Protein AF-A0A7V1LLL8-F1 (afdb_monomer)

Secondary structure (DSSP, 8-state):
----HHHHHHHTTTSS-TTTTT-HHHHHH--GGGSHHHHHHHHHHHHTTSS----

Radius of gyration: 12.48 Å; Cα contacts (8 Å, |Δi|>4): 45; chains: 1; bounding box: 29×22×32 Å

Sequence (55 aa):
MSHSAYSDQLLNCMHCGLCLPVCPTFSITGREKDSPRGRIRLMKSVADGQMDIST

Organism: Caldithrix abyssi (NCBI:txid187145)

InterPro domains:
  IPR009051 Alpha-helical ferredoxin [G3DSA:1.10.1060.10] (2-54)
  IPR017896 4Fe-4S ferredoxin-type, iron-sulphur binding domain [PF13183] (10-42)
  IPR017896 4Fe-4S ferredoxin-type, iron-sulphur binding domain [PS51379] (3-33)
  IPR017900 4Fe-4S ferredoxin, iron-sulphur binding, conserved site [PS00198] (13-24)

Foldseek 3Di:
DDDDPVLVVLVVPQPPCPQQVVFPCCVVPVDCCPTPNVVSVVVSCVSVVVDDDDD

pLDDT: mean 89.35, std 10.53, range [50.41, 98.31]

Solvent-accessible surface area (backbone atoms only — not comparable to full-atom values): 3489 Å² total; per-residue (Å²): 131,88,74,49,75,68,59,56,58,55,51,74,64,62,73,78,57,78,61,52,90,75,28,65,61,22,72,75,65,72,40,57,68,75,22,75,54,27,48,52,51,51,53,43,34,40,76,69,71,73,42,81,85,86,127

Structure (mmCIF, N/CA/C/O backbone):
data_AF-A0A7V1LLL8-F1
#
_entry.id   AF-A0A7V1LLL8-F1
#
loop_
_atom_site.group_PDB
_atom_site.id
_atom_site.type_symbol
_atom_site.labe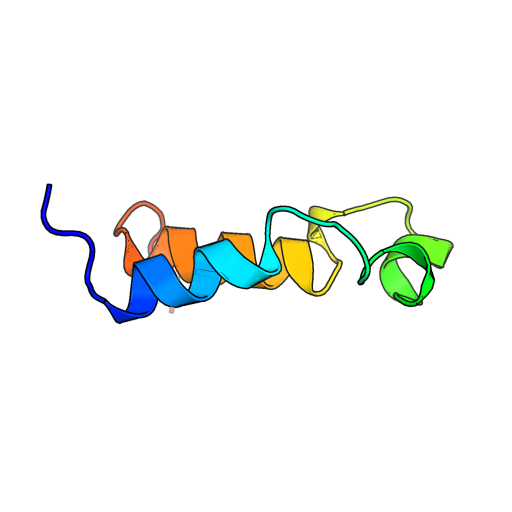l_atom_id
_atom_site.label_alt_id
_atom_site.label_comp_id
_atom_site.label_asym_id
_atom_site.label_entity_id
_atom_site.label_seq_id
_atom_site.pdbx_PDB_ins_code
_atom_site.Cartn_x
_atom_site.Cartn_y
_atom_site.Cartn_z
_atom_site.occupancy
_atom_site.B_iso_or_equiv
_atom_site.auth_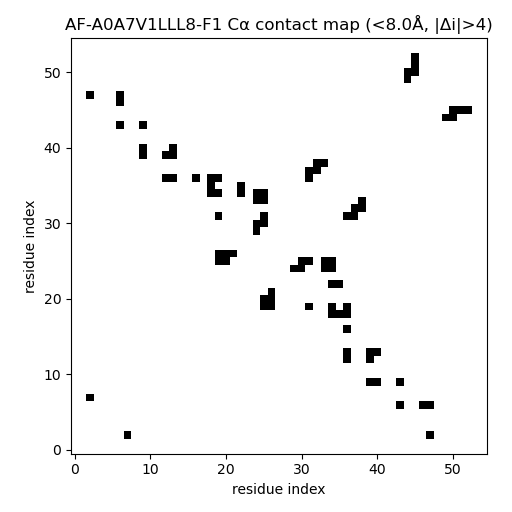seq_id
_atom_site.auth_comp_id
_atom_site.auth_asym_id
_atom_site.auth_atom_id
_atom_site.pdbx_PDB_model_num
ATOM 1 N N . MET A 1 1 ? -13.335 9.437 18.216 1.00 50.41 1 MET A N 1
ATOM 2 C CA . MET A 1 1 ? -13.381 8.265 17.316 1.00 50.41 1 MET A CA 1
ATOM 3 C C . MET A 1 1 ? -12.320 7.310 17.826 1.00 50.41 1 MET A C 1
ATOM 5 O O . MET A 1 1 ? -11.164 7.700 17.885 1.00 50.41 1 MET A O 1
ATOM 9 N N . SER A 1 2 ? -12.723 6.166 18.374 1.00 57.47 2 SER A N 1
ATO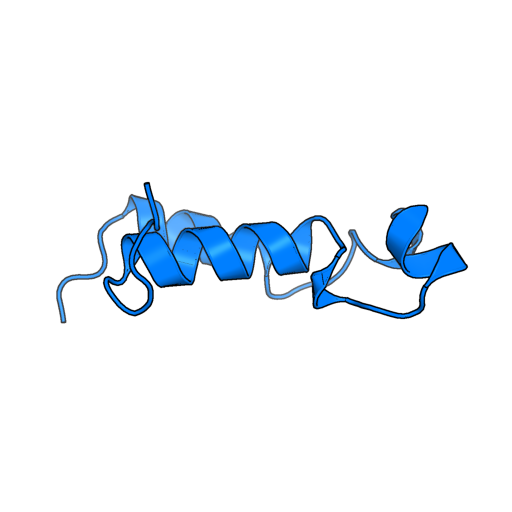M 10 C CA . SER A 1 2 ? -11.841 5.243 19.096 1.00 57.47 2 SER A CA 1
ATOM 11 C C . SER A 1 2 ? -10.949 4.476 18.118 1.00 57.47 2 SER A C 1
ATOM 13 O O . SER A 1 2 ? -11.289 3.368 17.708 1.00 57.47 2 SER A O 1
ATOM 15 N N . HIS A 1 3 ? -9.828 5.071 17.713 1.00 65.00 3 HIS A N 1
ATOM 16 C CA . HIS A 1 3 ? -8.769 4.305 17.065 1.00 65.00 3 HIS A CA 1
ATOM 17 C C . HIS A 1 3 ? -8.208 3.319 18.091 1.00 65.00 3 HIS A C 1
ATOM 19 O O . HIS A 1 3 ? -7.890 3.688 19.221 1.00 65.00 3 HIS A O 1
ATOM 25 N N . SER A 1 4 ? -8.182 2.036 17.733 1.00 73.38 4 SER A N 1
ATOM 26 C CA . SER A 1 4 ? -7.519 1.034 18.560 1.00 73.38 4 SER A CA 1
ATOM 27 C C . SER A 1 4 ? -6.011 1.275 18.499 1.00 73.38 4 SER A C 1
ATOM 29 O O . SER A 1 4 ? -5.489 1.656 17.450 1.00 73.38 4 SER A O 1
ATOM 31 N N . ALA A 1 5 ? -5.294 0.988 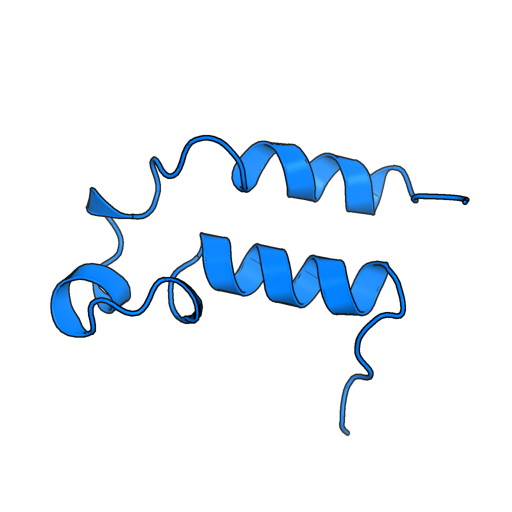19.589 1.00 74.88 5 ALA A N 1
ATOM 32 C CA . ALA A 1 5 ? -3.831 1.094 19.624 1.00 74.88 5 ALA A CA 1
ATOM 33 C C . ALA A 1 5 ? -3.155 0.328 18.464 1.00 74.88 5 ALA A C 1
ATOM 35 O O . ALA A 1 5 ? -2.102 0.724 17.976 1.00 74.88 5 ALA A O 1
ATOM 36 N N . TYR A 1 6 ? -3.795 -0.741 17.979 1.00 79.31 6 TYR A N 1
ATOM 37 C CA . TYR A 1 6 ? -3.366 -1.494 16.804 1.00 79.31 6 TYR A CA 1
ATOM 38 C C . TYR A 1 6 ? -3.430 -0.675 15.501 1.00 79.31 6 TYR A C 1
ATOM 40 O O . TYR A 1 6 ? -2.487 -0.696 14.712 1.00 79.31 6 TYR A O 1
ATOM 48 N N . SER A 1 7 ? -4.509 0.082 15.278 1.00 81.38 7 SER A N 1
ATOM 49 C CA . SER A 1 7 ? -4.658 0.944 14.095 1.00 81.38 7 SER A CA 1
ATOM 50 C C . SER A 1 7 ? -3.603 2.060 14.063 1.00 81.38 7 SER A C 1
ATOM 52 O O . SER A 1 7 ? -3.095 2.406 12.991 1.00 81.38 7 SER A O 1
ATOM 54 N N . ASP A 1 8 ? -3.206 2.560 15.235 1.00 82.25 8 ASP A N 1
ATOM 55 C CA . ASP A 1 8 ? -2.154 3.573 15.366 1.00 82.25 8 ASP A CA 1
ATOM 56 C C . ASP A 1 8 ? -0.763 3.011 15.035 1.00 82.25 8 ASP A C 1
ATOM 58 O O . ASP A 1 8 ? 0.044 3.680 14.389 1.00 82.25 8 ASP A O 1
ATOM 62 N N . GLN A 1 9 ? -0.485 1.749 15.381 1.00 84.12 9 GLN A N 1
ATOM 63 C CA . GLN A 1 9 ? 0.777 1.095 15.013 1.00 84.12 9 GLN A CA 1
ATOM 64 C C . GLN A 1 9 ? 0.959 0.980 13.492 1.00 84.12 9 GLN A C 1
ATOM 66 O O . GLN A 1 9 ? 2.084 1.105 13.003 1.00 84.12 9 GLN A O 1
ATOM 71 N N . LEU A 1 10 ? -0.127 0.797 12.731 1.00 85.94 10 LEU A N 1
ATOM 72 C CA . LEU A 1 10 ? -0.070 0.734 11.265 1.00 85.94 10 LEU A CA 1
ATOM 73 C C . LEU A 1 10 ? 0.366 2.072 10.640 1.00 85.94 10 LEU A C 1
ATOM 75 O O . LEU A 1 10 ? 0.982 2.074 9.570 1.00 85.94 10 LEU A O 1
ATOM 79 N N . LEU A 1 11 ? 0.100 3.209 11.301 1.00 85.56 11 LEU A N 1
ATOM 80 C CA . LEU A 1 11 ? 0.490 4.536 10.805 1.00 85.56 11 LEU A CA 1
ATOM 81 C C . LEU A 1 11 ? 2.009 4.706 10.727 1.00 85.56 11 LEU A C 1
ATOM 83 O O . LEU A 1 11 ? 2.503 5.301 9.766 1.00 85.56 11 LEU A O 1
ATOM 87 N N . ASN A 1 12 ? 2.758 4.096 11.650 1.00 86.50 12 ASN A N 1
ATOM 88 C CA . ASN A 1 12 ? 4.223 4.175 11.683 1.00 86.50 12 ASN A CA 1
ATOM 89 C C . ASN A 1 12 ? 4.874 3.740 10.359 1.00 86.50 12 ASN A C 1
ATOM 91 O O . ASN A 1 12 ? 5.885 4.303 9.940 1.00 86.50 12 ASN A O 1
ATOM 95 N N . CYS A 1 13 ? 4.280 2.773 9.657 1.00 89.12 13 CYS A N 1
ATOM 96 C CA . CYS A 1 13 ? 4.819 2.247 8.403 1.00 89.12 13 CYS A CA 1
ATOM 97 C C . CYS A 1 13 ? 4.339 2.998 7.146 1.00 89.12 13 CYS A C 1
ATOM 99 O O . CYS A 1 13 ? 4.868 2.767 6.056 1.00 89.12 13 CYS A O 1
ATOM 101 N N . MET A 1 14 ? 3.346 3.888 7.250 1.00 90.25 14 MET A N 1
ATOM 102 C CA . MET A 1 14 ? 2.715 4.511 6.077 1.00 90.25 14 MET A CA 1
ATOM 103 C C . MET A 1 14 ? 3.293 5.879 5.692 1.00 90.25 14 MET A C 1
ATOM 105 O O . MET A 1 14 ? 3.034 6.344 4.582 1.00 90.25 14 MET A O 1
ATOM 109 N N . HIS A 1 15 ? 4.101 6.511 6.546 1.00 87.94 15 HIS A N 1
ATOM 110 C CA . HIS A 1 15 ? 4.580 7.879 6.309 1.00 87.94 15 HIS A CA 1
ATOM 111 C C . HIS A 1 15 ? 5.846 7.968 5.444 1.00 87.94 15 HIS A C 1
ATOM 113 O O . HIS A 1 15 ? 5.898 8.774 4.520 1.00 87.94 15 HIS A O 1
ATOM 119 N N . CYS A 1 16 ? 6.864 7.143 5.707 1.00 92.88 16 CYS A N 1
ATOM 120 C CA . CYS A 1 16 ? 8.211 7.364 5.158 1.00 92.88 16 CYS A CA 1
ATOM 121 C C . CYS A 1 16 ? 8.437 6.817 3.739 1.00 92.88 16 CYS A C 1
ATOM 123 O O . CYS A 1 16 ? 9.282 7.325 3.013 1.00 92.88 16 CYS A O 1
ATOM 125 N N . GLY A 1 17 ? 7.721 5.766 3.325 1.00 92.44 17 GLY A N 1
ATOM 126 C CA . GLY A 1 17 ? 7.861 5.195 1.977 1.00 92.44 17 GLY A CA 1
ATOM 127 C C . GLY A 1 17 ? 9.168 4.480 1.676 1.00 92.44 17 GLY A C 1
ATOM 128 O O . GLY A 1 17 ? 9.397 4.113 0.528 1.00 92.44 17 GLY A O 1
ATOM 129 N N . LEU A 1 18 ? 9.975 4.199 2.699 1.00 95.06 18 LEU A N 1
ATOM 130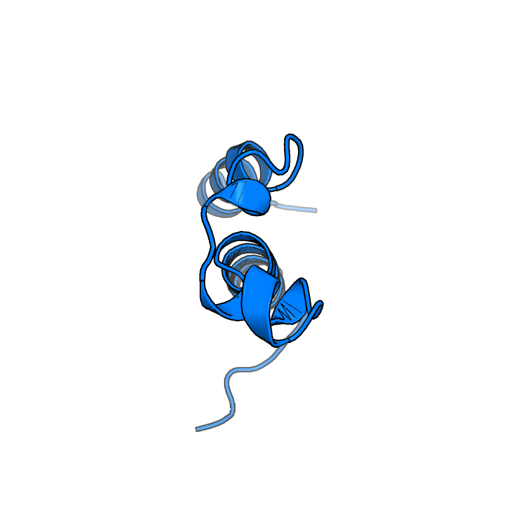 C CA . LEU A 1 18 ? 11.245 3.477 2.570 1.00 95.06 18 LEU A CA 1
ATOM 131 C C . LEU A 1 18 ? 11.090 2.077 1.954 1.00 95.06 18 LEU A C 1
ATOM 133 O O . LEU A 1 18 ? 12.048 1.517 1.437 1.00 95.06 18 LEU A O 1
ATOM 137 N N . CYS A 1 19 ? 9.877 1.519 1.972 1.00 96.31 19 CYS A N 1
ATOM 138 C CA . CYS A 1 19 ? 9.581 0.244 1.332 1.00 96.31 19 CYS A CA 1
ATOM 139 C C . CYS A 1 19 ? 9.464 0.320 -0.201 1.00 96.31 19 CYS A C 1
ATOM 141 O O . CYS A 1 19 ? 9.587 -0.717 -0.848 1.00 96.31 19 CYS A O 1
ATOM 143 N N . LEU A 1 20 ? 9.213 1.491 -0.802 1.00 96.44 20 LEU A N 1
ATOM 144 C CA . LEU A 1 20 ? 8.971 1.581 -2.247 1.00 96.44 20 LEU A CA 1
ATOM 145 C C . LEU A 1 20 ? 10.203 1.241 -3.094 1.00 96.44 20 LE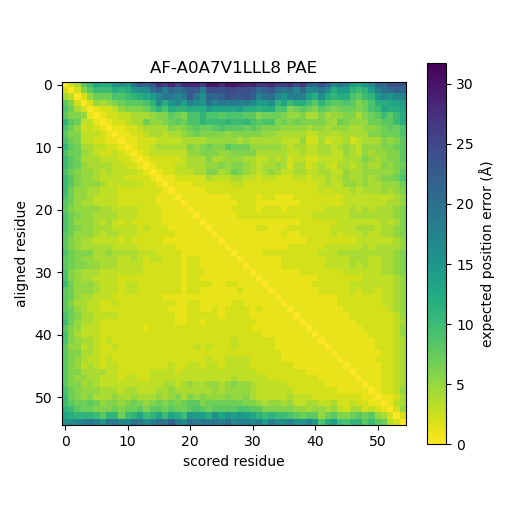U A C 1
ATOM 147 O O . LEU A 1 20 ? 10.051 0.422 -4.000 1.00 96.44 20 LEU A O 1
ATOM 151 N N . PRO A 1 21 ? 11.410 1.779 -2.816 1.00 97.00 21 PRO A N 1
ATOM 152 C CA . PRO A 1 21 ? 12.586 1.495 -3.641 1.00 97.00 21 PRO A CA 1
ATOM 153 C C . PRO A 1 21 ? 13.002 0.020 -3.619 1.00 97.00 21 PRO A C 1
ATOM 155 O O . PRO A 1 21 ? 13.609 -0.462 -4.567 1.00 97.00 21 PRO A O 1
ATOM 158 N N . VAL A 1 22 ? 12.667 -0.703 -2.544 1.00 96.88 22 VAL A N 1
ATOM 159 C CA . VAL A 1 22 ? 12.991 -2.129 -2.376 1.00 96.88 22 VAL A CA 1
ATOM 160 C C . VAL A 1 22 ? 11.860 -3.059 -2.817 1.00 96.88 22 VAL A C 1
ATOM 162 O O . VAL A 1 22 ? 12.046 -4.272 -2.849 1.00 96.88 22 VAL A O 1
ATOM 165 N N . CYS A 1 23 ? 10.673 -2.530 -3.128 1.00 97.62 23 CYS A N 1
ATOM 166 C CA . CYS A 1 23 ? 9.519 -3.347 -3.480 1.00 97.62 23 CYS A CA 1
ATOM 167 C C . CYS A 1 23 ? 9.591 -3.778 -4.957 1.00 97.62 23 CYS A C 1
ATOM 169 O O . CYS A 1 23 ? 9.389 -2.941 -5.842 1.00 97.62 23 CYS A O 1
ATOM 171 N N . PRO A 1 24 ? 9.783 -5.079 -5.259 1.00 97.81 24 PRO A N 1
ATOM 172 C CA . PRO A 1 24 ? 9.876 -5.547 -6.642 1.00 97.81 24 PRO A CA 1
ATOM 173 C C . PRO A 1 24 ? 8.567 -5.329 -7.413 1.00 97.81 24 PRO A C 1
ATOM 175 O O . PRO A 1 24 ? 8.592 -4.911 -8.567 1.00 97.81 24 PRO A O 1
ATOM 178 N N . THR A 1 25 ? 7.411 -5.517 -6.764 1.00 97.69 25 THR A N 1
ATOM 179 C CA . THR A 1 25 ? 6.098 -5.253 -7.371 1.00 97.69 25 THR A CA 1
ATOM 180 C C . THR A 1 25 ? 5.948 -3.792 -7.772 1.00 97.69 25 THR A C 1
ATOM 182 O O . THR A 1 25 ? 5.472 -3.507 -8.867 1.00 97.69 25 THR A O 1
ATOM 185 N N . PHE A 1 26 ? 6.364 -2.856 -6.915 1.00 97.88 26 PHE A N 1
ATOM 186 C CA . PHE A 1 26 ? 6.294 -1.432 -7.227 1.00 97.88 26 PHE A CA 1
ATOM 187 C C . PHE A 1 26 ? 7.255 -1.059 -8.358 1.00 97.88 26 PHE A C 1
ATOM 189 O O . PHE A 1 26 ? 6.855 -0.328 -9.254 1.00 97.88 26 PHE A O 1
ATOM 196 N N . SER A 1 27 ? 8.469 -1.617 -8.365 1.00 98.19 27 SER A N 1
ATOM 197 C CA . SER A 1 27 ? 9.442 -1.410 -9.446 1.00 98.19 27 SER A CA 1
ATOM 198 C C . SER A 1 27 ? 8.886 -1.820 -10.818 1.00 98.19 27 SER A C 1
ATOM 200 O O . SER A 1 27 ? 9.050 -1.099 -11.798 1.00 98.19 27 SER A O 1
ATOM 202 N N . ILE A 1 28 ? 8.158 -2.940 -10.878 1.00 98.31 28 ILE A N 1
ATOM 203 C CA . ILE A 1 28 ? 7.572 -3.453 -12.126 1.00 98.31 28 ILE A CA 1
ATOM 204 C C . ILE A 1 28 ? 6.293 -2.697 -12.51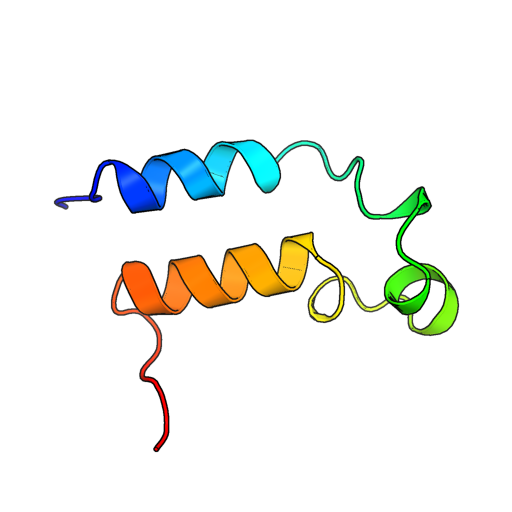5 1.00 98.31 28 ILE A C 1
ATOM 206 O O . ILE A 1 28 ? 6.068 -2.416 -13.688 1.00 98.31 28 ILE A O 1
ATOM 210 N N . THR A 1 29 ? 5.418 -2.408 -11.549 1.00 98.06 29 THR A N 1
ATOM 211 C CA . THR A 1 29 ? 4.051 -1.931 -11.835 1.00 98.06 29 THR A CA 1
ATOM 212 C C . THR A 1 29 ? 3.879 -0.419 -11.722 1.00 98.06 29 THR A C 1
ATOM 214 O O . THR A 1 29 ? 2.898 0.115 -12.234 1.00 98.06 29 THR A O 1
ATOM 217 N N . GLY A 1 30 ? 4.750 0.269 -10.979 1.00 97.44 30 GLY A N 1
ATOM 218 C CA . GLY A 1 30 ? 4.563 1.661 -10.556 1.00 97.44 30 GLY A CA 1
ATOM 219 C C . GLY A 1 30 ? 3.359 1.884 -9.628 1.00 97.44 30 GLY A C 1
ATOM 220 O O . GLY A 1 30 ? 3.011 3.024 -9.320 1.00 97.44 30 GLY A O 1
ATOM 221 N N . ARG A 1 31 ? 2.686 0.817 -9.174 1.00 97.81 31 ARG A N 1
ATOM 222 C CA . ARG A 1 31 ? 1.434 0.903 -8.413 1.00 97.81 31 ARG A CA 1
ATOM 223 C C . ARG A 1 31 ? 1.691 0.747 -6.924 1.00 97.81 31 ARG A C 1
ATOM 225 O O . ARG A 1 31 ? 1.841 -0.353 -6.402 1.00 97.81 31 ARG A O 1
ATOM 232 N N . GLU A 1 32 ? 1.675 1.862 -6.199 1.00 95.94 32 GLU A N 1
ATOM 233 C CA . GLU A 1 32 ? 1.910 1.850 -4.749 1.00 95.94 32 GLU A CA 1
ATOM 234 C C . GLU A 1 32 ? 0.879 1.006 -3.982 1.00 95.94 32 GLU A C 1
ATOM 236 O O . GLU A 1 32 ? 1.227 0.385 -2.979 1.00 95.94 32 GLU A O 1
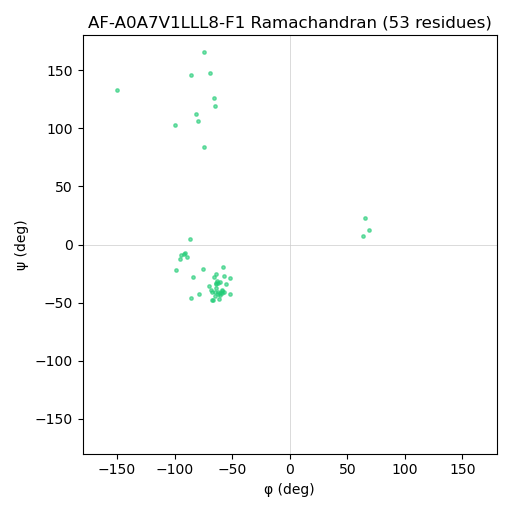ATOM 241 N N . LYS A 1 33 ? -0.374 0.943 -4.452 1.00 95.88 33 LYS A N 1
ATOM 242 C CA . LYS A 1 33 ? -1.430 0.131 -3.820 1.00 95.88 33 LYS A CA 1
ATOM 243 C C . LYS A 1 33 ? -1.046 -1.350 -3.715 1.00 95.88 33 LYS A C 1
ATOM 245 O O . LYS A 1 33 ? -1.482 -2.016 -2.783 1.00 95.88 33 LYS A O 1
ATOM 250 N N . ASP A 1 34 ? -0.190 -1.822 -4.618 1.00 97.06 34 ASP A N 1
ATOM 251 C CA . ASP A 1 34 ? 0.265 -3.212 -4.669 1.00 97.06 34 ASP A CA 1
ATOM 252 C C . ASP A 1 34 ? 1.554 -3.446 -3.848 1.00 97.06 34 ASP A C 1
ATOM 254 O O . ASP A 1 34 ? 1.963 -4.591 -3.628 1.00 97.06 34 ASP A O 1
ATOM 258 N N . SER A 1 35 ? 2.173 -2.370 -3.341 1.00 96.75 35 SER A N 1
ATOM 259 C CA . SER A 1 35 ? 3.353 -2.403 -2.468 1.00 96.75 35 SER A CA 1
ATOM 260 C C . SER A 1 35 ? 3.010 -2.839 -1.030 1.00 96.75 35 SER A C 1
ATOM 262 O O . SER A 1 35 ? 1.841 -2.791 -0.630 1.00 96.75 35 SER A O 1
ATOM 264 N N . PRO A 1 36 ? 4.010 -3.194 -0.195 1.00 95.81 36 PRO A N 1
ATOM 265 C CA . PRO A 1 36 ? 3.795 -3.459 1.227 1.00 95.81 36 PRO A CA 1
ATOM 266 C C . PRO A 1 36 ? 3.043 -2.330 1.945 1.00 95.81 36 PRO A C 1
ATOM 268 O O . PRO A 1 36 ? 2.107 -2.597 2.696 1.00 95.81 36 PRO A O 1
ATOM 271 N N . ARG A 1 37 ? 3.377 -1.063 1.662 1.00 95.94 37 ARG A N 1
ATOM 272 C CA . ARG A 1 37 ? 2.674 0.092 2.244 1.00 95.94 37 ARG A CA 1
ATOM 273 C C . ARG A 1 37 ? 1.217 0.175 1.796 1.00 95.94 37 ARG A C 1
ATOM 275 O O . ARG A 1 37 ? 0.348 0.458 2.618 1.00 95.94 37 ARG A O 1
ATOM 282 N N . GLY A 1 38 ? 0.940 -0.097 0.522 1.00 95.06 38 GLY A N 1
ATOM 283 C CA . GLY A 1 38 ? -0.428 -0.152 0.001 1.00 95.06 38 GLY A CA 1
ATOM 284 C C . GLY A 1 38 ? -1.281 -1.203 0.717 1.00 95.06 38 GLY A C 1
ATOM 285 O O . GLY A 1 38 ? -2.421 -0.928 1.091 1.00 95.06 38 GLY A O 1
ATOM 286 N N . ARG A 1 39 ? -0.694 -2.368 1.012 1.00 94.88 39 ARG A N 1
ATOM 287 C CA . ARG A 1 39 ? -1.352 -3.449 1.765 1.00 94.88 39 ARG A CA 1
ATOM 288 C C . ARG A 1 39 ? -1.604 -3.085 3.229 1.00 94.88 39 ARG A C 1
ATOM 290 O O . ARG A 1 39 ? -2.680 -3.377 3.736 1.00 94.88 39 ARG A O 1
ATOM 297 N N . ILE A 1 40 ? -0.673 -2.397 3.892 1.00 94.94 40 ILE A N 1
ATOM 298 C CA . ILE A 1 40 ? -0.887 -1.886 5.261 1.00 94.94 40 ILE A CA 1
ATOM 299 C C . ILE A 1 40 ? -2.037 -0.873 5.288 1.00 94.94 40 ILE A C 1
ATOM 301 O O . ILE A 1 40 ? -2.882 -0.921 6.182 1.00 94.94 40 ILE A O 1
ATOM 305 N N . ARG A 1 41 ? -2.126 0.005 4.280 1.00 93.38 41 ARG A N 1
ATOM 306 C CA . ARG A 1 41 ? -3.260 0.930 4.147 1.00 93.38 41 ARG A CA 1
ATOM 307 C C . ARG A 1 41 ? -4.586 0.179 4.007 1.00 93.38 41 ARG A C 1
ATOM 309 O O . ARG A 1 41 ? -5.552 0.567 4.654 1.00 93.38 41 ARG A O 1
ATOM 316 N N . LEU A 1 42 ? -4.617 -0.900 3.225 1.00 92.88 42 LEU A N 1
ATOM 317 C CA . LEU A 1 42 ? -5.798 -1.757 3.085 1.00 92.88 42 LEU A CA 1
ATOM 318 C C . LEU A 1 42 ? -6.200 -2.401 4.423 1.00 92.88 42 LEU A C 1
ATOM 320 O O . LEU A 1 42 ? -7.365 -2.334 4.807 1.00 92.88 42 LEU A O 1
ATOM 324 N N . MET A 1 43 ? -5.235 -2.958 5.163 1.00 91.75 43 MET A N 1
ATOM 325 C CA . MET A 1 43 ? -5.468 -3.525 6.500 1.00 91.75 43 MET A CA 1
ATOM 326 C C . MET A 1 43 ? -6.034 -2.483 7.469 1.00 91.75 43 MET A C 1
ATOM 328 O O . MET A 1 43 ? -6.972 -2.781 8.206 1.00 91.75 43 MET A O 1
ATOM 332 N N . LYS A 1 44 ? -5.518 -1.246 7.437 1.00 91.12 44 LYS A N 1
ATOM 333 C CA . LYS A 1 44 ? -6.067 -0.145 8.236 1.00 91.12 44 LYS A CA 1
ATOM 334 C C . LYS A 1 44 ? -7.507 0.180 7.843 1.00 91.12 44 LYS A C 1
ATOM 336 O O . LYS A 1 44 ? -8.325 0.380 8.731 1.00 91.12 44 LYS A O 1
ATOM 341 N N . SER A 1 45 ? -7.836 0.217 6.550 1.00 91.75 45 SER A N 1
ATOM 342 C CA . SER A 1 45 ? -9.214 0.468 6.104 1.00 91.75 45 SER A CA 1
ATOM 343 C C . SER A 1 45 ? -10.195 -0.565 6.656 1.00 91.75 45 SER A C 1
ATOM 345 O O . SER A 1 45 ? -11.281 -0.186 7.082 1.00 91.75 45 SER A O 1
ATOM 347 N N . VAL A 1 46 ? -9.799 -1.837 6.724 1.00 91.75 46 VAL A N 1
ATOM 348 C CA . VAL A 1 46 ? -10.601 -2.880 7.380 1.00 91.75 46 VAL A CA 1
ATOM 349 C C . VAL A 1 46 ? -10.681 -2.648 8.893 1.00 91.75 46 VAL A C 1
ATOM 351 O O . VAL A 1 46 ? -11.769 -2.658 9.462 1.00 91.75 46 VAL A O 1
ATOM 354 N N . ALA A 1 47 ? -9.550 -2.379 9.552 1.00 88.75 47 ALA A N 1
ATOM 355 C CA . ALA A 1 47 ? -9.499 -2.154 11.001 1.00 88.75 47 ALA A CA 1
ATOM 356 C C . ALA A 1 47 ? -10.302 -0.920 11.463 1.00 88.75 47 ALA A C 1
ATOM 358 O O . ALA A 1 47 ? -10.847 -0.918 12.563 1.00 88.75 47 ALA A O 1
ATOM 359 N N . ASP A 1 48 ? -10.388 0.114 10.625 1.00 89.44 48 ASP A N 1
ATOM 360 C CA . ASP A 1 48 ? -11.159 1.336 10.879 1.00 89.44 48 ASP A CA 1
ATOM 361 C C . ASP A 1 48 ? -12.638 1.211 10.451 1.00 89.44 48 ASP A C 1
ATOM 363 O O . ASP A 1 48 ? -13.373 2.204 10.480 1.00 89.44 48 ASP A O 1
ATOM 367 N N . GLY A 1 49 ? -13.082 0.026 10.010 1.00 90.69 49 GLY A N 1
ATOM 368 C CA . GLY A 1 49 ? -14.453 -0.211 9.543 1.00 90.69 49 GLY A CA 1
ATOM 369 C C . GLY A 1 49 ? -14.817 0.556 8.267 1.00 90.69 49 GLY A C 1
ATOM 370 O O . GLY A 1 49 ? -15.986 0.831 8.023 1.00 90.69 49 GLY A O 1
ATOM 371 N N . GLN A 1 50 ? -13.819 0.951 7.473 1.00 92.06 50 GLN A N 1
ATOM 372 C CA . GLN A 1 50 ? -13.991 1.665 6.200 1.00 92.06 50 GLN A CA 1
ATOM 373 C C . GLN A 1 50 ? -14.077 0.714 4.999 1.00 92.06 50 GLN A C 1
ATOM 375 O O . GLN A 1 50 ? -14.300 1.156 3.873 1.00 92.06 50 GLN A O 1
ATOM 380 N N . MET A 1 51 ? -13.827 -0.576 5.215 1.00 91.19 51 MET A N 1
ATOM 381 C CA . MET A 1 51 ? -13.898 -1.608 4.192 1.00 91.19 51 MET A CA 1
ATOM 382 C C . MET A 1 51 ? -14.287 -2.943 4.823 1.00 91.19 51 MET A C 1
ATOM 384 O O . MET A 1 51 ? -13.688 -3.354 5.816 1.00 91.19 51 MET A O 1
ATOM 388 N N . ASP A 1 52 ? -15.241 -3.630 4.205 1.00 92.38 52 ASP A N 1
ATOM 389 C CA . ASP A 1 52 ? -15.655 -4.967 4.617 1.00 92.38 52 ASP A CA 1
ATOM 390 C C . ASP A 1 52 ? -14.766 -6.040 3.984 1.00 92.38 52 ASP A C 1
ATOM 392 O O . ASP A 1 52 ? -14.321 -5.922 2.838 1.00 92.38 52 ASP A O 1
ATOM 396 N N . ILE A 1 53 ? -14.537 -7.127 4.721 1.00 89.62 53 ILE A N 1
ATOM 397 C CA . ILE A 1 53 ? -13.922 -8.332 4.164 1.00 89.62 53 ILE A CA 1
ATOM 398 C C . ILE A 1 53 ? -15.019 -9.093 3.423 1.00 89.62 53 ILE A C 1
ATOM 400 O O . ILE A 1 53 ? -15.896 -9.700 4.036 1.00 89.62 53 ILE A O 1
ATOM 404 N N . SER A 1 54 ? -14.969 -9.056 2.095 1.00 83.25 54 SER A N 1
ATOM 405 C CA . SER A 1 54 ? -15.793 -9.930 1.261 1.00 83.25 54 SER A CA 1
ATOM 406 C C . SER A 1 54 ? -15.358 -11.378 1.514 1.00 83.25 54 SER A C 1
ATOM 408 O O . SER A 1 54 ? -14.186 -11.698 1.315 1.00 83.25 54 SER A O 1
ATOM 410 N N . THR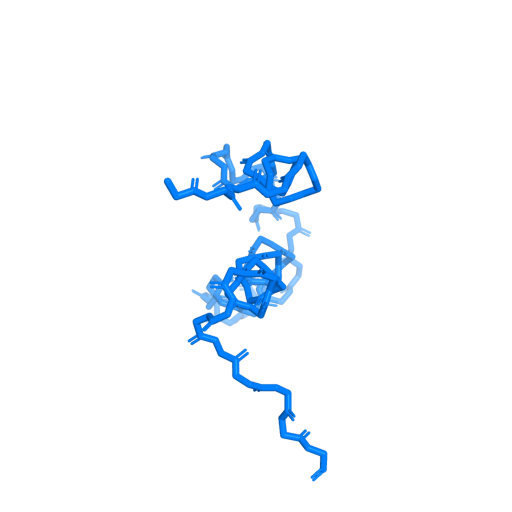 A 1 55 ? -16.274 -12.215 2.004 1.00 60.78 55 THR A N 1
ATOM 411 C CA . THR A 1 55 ? -16.071 -13.667 2.157 1.00 60.78 55 THR A CA 1
ATOM 412 C C . THR A 1 55 ? -16.563 -14.390 0.915 1.00 60.78 55 THR A C 1
ATOM 414 O O . THR A 1 55 ? -17.616 -13.965 0.386 1.00 60.78 55 THR A O 1
#

Mean predicted aligned error: 4.48 Å